Protein AF-A0A069CXB3-F1 (afdb_monomer)

Structure (mmCIF, N/CA/C/O backbone):
data_AF-A0A069CXB3-F1
#
_entry.id   AF-A0A069CXB3-F1
#
loop_
_atom_site.group_PDB
_atom_site.id
_atom_site.type_symbol
_atom_site.label_atom_id
_atom_site.label_alt_id
_atom_site.label_comp_id
_atom_site.label_asym_id
_atom_site.label_entity_id
_atom_site.label_seq_id
_atom_site.pdbx_PDB_ins_code
_atom_site.Cartn_x
_atom_site.Cartn_y
_atom_site.Cartn_z
_atom_site.occupancy
_atom_site.B_iso_or_equiv
_atom_site.auth_seq_id
_atom_site.auth_comp_id
_atom_site.auth_asym_id
_atom_site.auth_atom_id
_atom_site.pdbx_PDB_model_num
ATOM 1 N N . MET A 1 1 ? 9.633 10.303 -31.889 1.00 72.12 1 MET A N 1
ATOM 2 C CA . MET A 1 1 ? 10.222 10.228 -30.536 1.00 72.12 1 MET A CA 1
ATOM 3 C C . MET A 1 1 ? 10.821 8.857 -30.356 1.00 72.12 1 MET A C 1
ATOM 5 O O . MET A 1 1 ? 10.253 7.896 -30.863 1.00 72.12 1 MET A O 1
ATOM 9 N N . THR A 1 2 ? 11.975 8.782 -29.707 1.00 88.75 2 THR A N 1
ATOM 10 C CA . THR A 1 2 ? 12.629 7.510 -29.411 1.00 88.75 2 THR A CA 1
ATOM 11 C C . THR A 1 2 ? 11.822 6.771 -28.350 1.00 88.75 2 THR A C 1
ATOM 13 O O . THR A 1 2 ? 11.508 7.349 -27.311 1.00 88.75 2 THR A O 1
ATOM 16 N N . LYS A 1 3 ? 11.456 5.524 -28.644 1.00 96.38 3 LYS A N 1
ATOM 17 C CA . LYS A 1 3 ? 10.652 4.667 -27.772 1.00 96.38 3 LYS A CA 1
ATOM 18 C C . LYS A 1 3 ? 11.534 3.626 -27.094 1.00 96.38 3 LYS A C 1
ATOM 20 O O . LYS A 1 3 ? 12.513 3.171 -27.691 1.00 96.38 3 LYS A O 1
ATOM 25 N N . PHE A 1 4 ? 11.156 3.222 -25.889 1.00 97.19 4 PHE A N 1
ATOM 26 C CA . PHE A 1 4 ? 11.911 2.276 -25.074 1.00 97.19 4 PHE A CA 1
ATOM 27 C C . PHE A 1 4 ? 11.047 1.096 -24.625 1.00 97.19 4 PHE A C 1
ATOM 29 O O . PHE A 1 4 ? 9.835 1.229 -24.456 1.00 97.19 4 PHE A O 1
ATOM 36 N N . ASP A 1 5 ? 11.686 -0.052 -24.417 1.00 96.75 5 ASP A N 1
ATOM 37 C CA . ASP A 1 5 ? 11.114 -1.203 -23.721 1.00 96.75 5 ASP A CA 1
ATOM 38 C C . ASP A 1 5 ? 11.818 -1.355 -22.360 1.00 96.75 5 ASP A C 1
ATOM 40 O O . ASP A 1 5 ? 13.046 -1.266 -22.275 1.00 96.75 5 ASP A O 1
ATOM 44 N N . LEU A 1 6 ? 11.046 -1.594 -21.296 1.00 97.00 6 LEU A N 1
ATOM 45 C CA . LEU A 1 6 ? 11.552 -1.884 -19.951 1.00 97.00 6 LEU A CA 1
ATOM 46 C C . LEU A 1 6 ? 11.387 -3.374 -19.663 1.00 97.00 6 LEU A C 1
ATOM 48 O O . LEU A 1 6 ? 10.317 -3.945 -19.897 1.00 97.00 6 LEU A O 1
ATOM 52 N N . TYR A 1 7 ? 12.415 -3.986 -19.087 1.00 96.75 7 TYR A N 1
ATOM 53 C CA . TYR A 1 7 ? 12.422 -5.389 -18.692 1.00 96.75 7 TYR A CA 1
ATOM 54 C C . TYR A 1 7 ? 12.725 -5.533 -17.205 1.00 96.75 7 TYR A C 1
ATOM 56 O O . TYR A 1 7 ? 13.497 -4.753 -16.653 1.00 96.75 7 TYR A O 1
ATOM 64 N N . LYS A 1 8 ? 12.151 -6.572 -16.594 1.00 95.62 8 LYS A N 1
ATOM 65 C CA . LYS A 1 8 ? 12.496 -7.079 -15.265 1.00 95.62 8 LYS A CA 1
ATOM 66 C C . LYS A 1 8 ? 12.894 -8.549 -15.405 1.00 95.62 8 LYS A C 1
ATOM 68 O O . LYS A 1 8 ? 12.075 -9.388 -15.788 1.00 95.62 8 LYS A O 1
ATOM 73 N N . GLY A 1 9 ? 14.167 -8.851 -15.181 1.00 93.88 9 GLY A N 1
ATOM 74 C CA . GLY A 1 9 ? 14.788 -10.099 -15.609 1.00 93.88 9 GLY A CA 1
ATOM 75 C C . GLY A 1 9 ? 14.671 -10.270 -17.128 1.00 93.88 9 GLY A C 1
ATOM 76 O O . GLY A 1 9 ? 15.056 -9.400 -17.911 1.00 93.88 9 GLY A O 1
ATOM 77 N N . THR A 1 10 ? 14.106 -11.393 -17.567 1.00 92.50 10 THR A N 1
ATOM 78 C CA . THR A 1 10 ? 13.860 -11.667 -18.992 1.00 92.50 10 THR A CA 1
ATOM 79 C C . THR A 1 10 ? 12.530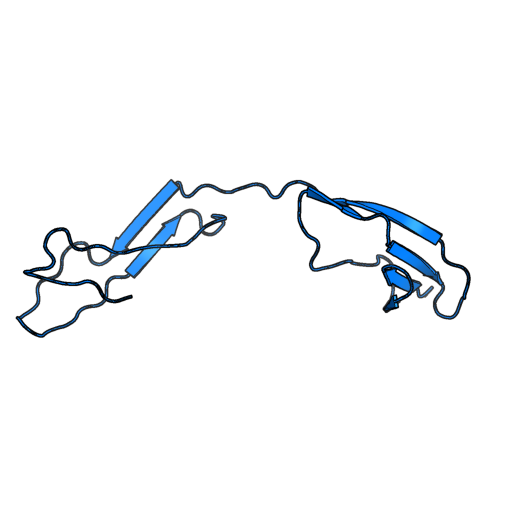 -11.102 -19.496 1.00 92.50 10 THR A C 1
ATOM 81 O O . THR A 1 10 ? 12.370 -10.915 -20.705 1.00 92.50 10 THR A O 1
ATOM 84 N N . SER A 1 11 ? 11.601 -10.781 -18.592 1.00 94.81 11 SER A N 1
ATOM 85 C CA . SER A 1 11 ? 10.240 -10.350 -18.915 1.00 94.81 11 SER A CA 1
ATOM 86 C C . SER A 1 11 ? 10.186 -8.879 -19.301 1.00 94.81 11 SER A C 1
ATOM 88 O O . SER A 1 11 ? 10.691 -8.021 -18.580 1.00 94.81 11 SER A O 1
ATOM 90 N N . LYS A 1 12 ? 9.519 -8.570 -20.416 1.00 95.69 12 LYS A N 1
ATOM 91 C CA . LYS A 1 12 ? 9.188 -7.191 -20.793 1.00 95.69 12 LYS A CA 1
ATOM 92 C C . LYS A 1 12 ? 8.009 -6.713 -19.944 1.00 95.69 12 LYS A C 1
ATOM 94 O O . LYS A 1 12 ? 6.947 -7.324 -19.992 1.00 95.69 12 LYS A O 1
ATOM 99 N N . VAL A 1 13 ? 8.201 -5.646 -19.175 1.00 96.31 13 VAL A N 1
ATOM 100 C CA . VAL A 1 13 ? 7.182 -5.076 -18.274 1.00 96.31 13 VAL A CA 1
ATOM 101 C C . VAL A 1 13 ? 6.550 -3.800 -18.827 1.00 96.31 13 VAL A C 1
ATOM 103 O O . VAL A 1 13 ? 5.423 -3.478 -18.469 1.00 96.31 13 VAL A O 1
ATOM 106 N N . GLN A 1 14 ? 7.234 -3.091 -19.730 1.00 96.50 14 GLN A N 1
ATOM 107 C CA . GLN A 1 14 ? 6.668 -1.974 -20.492 1.00 96.50 14 GLN A CA 1
ATOM 108 C C . GLN A 1 14 ? 7.204 -2.010 -21.918 1.00 96.50 14 GLN A C 1
ATOM 110 O O . GLN A 1 14 ? 8.351 -2.408 -22.132 1.00 96.50 14 GLN A O 1
ATOM 115 N N . SER A 1 15 ? 6.391 -1.592 -22.889 1.00 95.88 15 SER A N 1
ATOM 116 C CA . SER A 1 15 ? 6.803 -1.571 -24.289 1.00 95.88 15 SER A CA 1
ATOM 117 C C . SER A 1 15 ? 6.444 -0.272 -24.990 1.00 95.88 15 SER A C 1
ATOM 119 O O . SER A 1 15 ? 5.366 0.277 -24.775 1.00 95.88 15 SER A O 1
ATOM 121 N N . SER A 1 16 ? 7.346 0.182 -25.859 1.00 95.56 16 SER A N 1
ATOM 122 C CA . SER A 1 16 ? 7.186 1.379 -26.686 1.00 95.56 16 SER A CA 1
ATOM 123 C C . SER A 1 16 ? 6.779 2.635 -25.891 1.00 95.56 16 SER A C 1
ATOM 125 O O . SER A 1 16 ? 5.926 3.424 -26.311 1.00 95.56 16 SER A O 1
ATOM 127 N N . VAL A 1 17 ? 7.395 2.828 -24.720 1.00 96.19 17 VAL A N 1
ATOM 128 C CA . VAL A 1 17 ? 7.156 3.984 -23.841 1.00 96.19 17 VAL A CA 1
ATOM 129 C C . VAL A 1 17 ? 8.078 5.154 -24.188 1.00 96.19 17 VAL A C 1
ATOM 131 O O . VAL A 1 17 ? 9.186 4.958 -24.693 1.00 96.19 17 VAL A O 1
ATOM 134 N N . ASP A 1 18 ? 7.609 6.382 -23.956 1.00 95.94 18 ASP A N 1
ATOM 135 C CA . ASP A 1 18 ? 8.436 7.588 -24.085 1.00 95.94 18 ASP A CA 1
ATOM 136 C C . ASP A 1 18 ? 9.345 7.766 -22.861 1.00 95.94 18 ASP A C 1
ATOM 138 O O . ASP A 1 18 ? 9.062 7.259 -21.778 1.00 95.94 18 ASP A O 1
ATOM 142 N N . SER A 1 19 ? 10.442 8.507 -23.032 1.00 91.56 19 SER A N 1
ATOM 143 C CA . SER A 1 19 ? 11.270 8.952 -21.908 1.00 91.56 19 SER A CA 1
ATOM 144 C C . SER A 1 19 ? 10.630 10.174 -21.229 1.00 91.56 19 SER A C 1
ATOM 146 O O . SER A 1 19 ? 10.185 11.079 -21.943 1.00 91.56 19 SER A O 1
ATOM 148 N N . PRO A 1 20 ? 10.611 10.256 -19.885 1.00 94.00 20 PRO A N 1
ATOM 149 C CA . PRO A 1 20 ? 11.199 9.311 -18.930 1.00 94.00 20 PRO A CA 1
ATOM 150 C C . PRO A 1 20 ? 10.372 8.028 -18.746 1.00 94.00 20 PRO A C 1
ATOM 152 O O . PRO A 1 20 ? 9.146 8.065 -18.705 1.00 94.00 20 PRO A O 1
ATOM 155 N N . ILE A 1 21 ? 11.062 6.898 -18.558 1.00 94.00 21 ILE A N 1
ATOM 156 C CA . ILE A 1 21 ? 10.437 5.620 -18.188 1.00 94.00 21 ILE A CA 1
ATOM 157 C C . ILE A 1 21 ? 10.079 5.666 -16.698 1.00 94.00 21 ILE A C 1
ATOM 159 O O . ILE A 1 21 ? 10.942 5.937 -15.863 1.00 94.00 21 ILE A O 1
ATOM 163 N N . VAL A 1 22 ? 8.822 5.380 -16.358 1.00 94.38 22 VAL A N 1
ATOM 164 C CA . VAL A 1 22 ? 8.322 5.390 -14.973 1.00 94.38 22 VAL A CA 1
ATOM 165 C C . VAL A 1 22 ? 8.116 3.959 -14.493 1.00 94.38 22 VAL A C 1
ATOM 167 O O . VAL A 1 22 ? 7.364 3.212 -15.109 1.00 94.38 22 VAL A O 1
ATOM 170 N N . ILE A 1 23 ? 8.743 3.581 -13.379 1.00 93.94 23 ILE A N 1
ATOM 171 C CA . ILE A 1 23 ? 8.561 2.271 -12.738 1.00 93.94 23 ILE A CA 1
ATOM 172 C C . ILE A 1 23 ? 7.688 2.459 -11.494 1.00 93.94 23 ILE A C 1
ATOM 174 O O . ILE A 1 23 ? 8.057 3.200 -10.584 1.00 93.94 23 ILE A O 1
ATOM 178 N N . SER A 1 24 ? 6.523 1.814 -11.470 1.00 90.75 24 SER A N 1
ATOM 179 C CA . SER A 1 24 ? 5.542 1.895 -10.378 1.00 90.75 24 SER A CA 1
ATOM 180 C C . SER A 1 24 ? 5.614 0.673 -9.455 1.00 90.75 24 SER A C 1
ATOM 182 O O . SER A 1 24 ? 6.325 -0.288 -9.747 1.00 90.75 24 SER A O 1
ATOM 184 N N . ASP A 1 25 ? 4.886 0.728 -8.335 1.00 89.56 25 ASP A N 1
ATOM 185 C CA . ASP A 1 25 ? 4.696 -0.388 -7.392 1.00 89.56 25 ASP A CA 1
ATOM 186 C C . ASP A 1 25 ? 5.999 -0.991 -6.836 1.00 89.56 25 ASP A C 1
ATOM 188 O O . ASP A 1 25 ? 6.112 -2.192 -6.583 1.00 89.56 25 ASP A O 1
ATOM 192 N N . LEU A 1 26 ? 7.006 -0.138 -6.638 1.00 93.00 26 LEU A N 1
ATOM 193 C CA . LEU A 1 26 ? 8.269 -0.518 -6.021 1.00 93.00 26 LEU A CA 1
ATOM 194 C C . LEU A 1 26 ? 8.142 -0.583 -4.496 1.00 93.00 26 LEU A C 1
ATOM 196 O O . LEU A 1 26 ? 7.513 0.263 -3.858 1.00 93.00 26 LEU A O 1
ATOM 200 N N . THR A 1 27 ? 8.820 -1.557 -3.904 1.00 91.44 27 THR A N 1
ATOM 201 C CA . THR A 1 27 ? 8.948 -1.689 -2.457 1.00 91.44 27 THR A CA 1
ATOM 202 C C . THR A 1 27 ? 9.972 -0.668 -1.950 1.00 91.44 27 THR A C 1
ATOM 204 O O . THR A 1 27 ? 11.053 -0.565 -2.536 1.00 91.44 27 THR A O 1
ATOM 207 N N . PRO A 1 28 ? 9.683 0.093 -0.878 1.00 91.38 28 PRO A N 1
ATOM 208 C CA . PRO A 1 28 ? 10.655 0.984 -0.243 1.00 91.38 28 PRO A CA 1
ATOM 209 C C . PRO A 1 28 ? 11.892 0.244 0.278 1.00 91.38 28 PRO A C 1
ATOM 211 O O . PRO A 1 28 ? 11.833 -0.951 0.567 1.00 91.38 28 PRO A O 1
ATOM 214 N N . GLU A 1 29 ? 13.005 0.964 0.42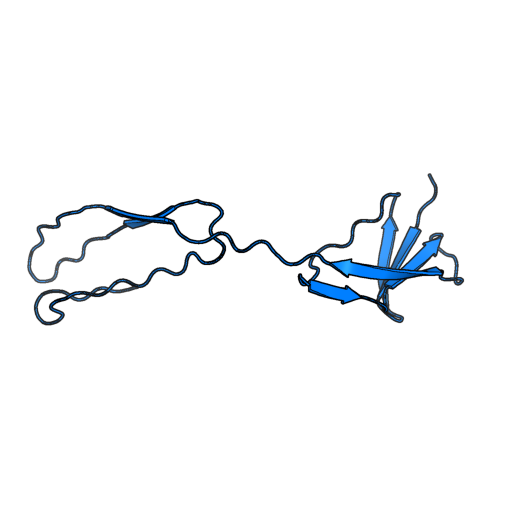0 1.00 93.31 29 GLU A N 1
ATOM 215 C CA . GLU A 1 29 ? 14.281 0.443 0.942 1.00 93.31 29 GLU A CA 1
ATOM 216 C C . GLU A 1 29 ? 14.810 -0.828 0.237 1.00 93.31 29 GLU A C 1
ATOM 218 O O . GLU A 1 29 ? 15.610 -1.585 0.785 1.00 93.31 29 GLU A O 1
ATOM 223 N N . THR A 1 30 ? 14.387 -1.071 -1.002 1.00 95.12 30 THR A N 1
ATOM 224 C CA . THR A 1 30 ? 14.671 -2.301 -1.748 1.00 95.12 30 THR A CA 1
ATOM 225 C C . THR A 1 30 ? 15.651 -2.017 -2.882 1.00 95.12 30 THR A C 1
ATOM 227 O O . THR A 1 30 ? 15.496 -1.052 -3.633 1.00 95.12 30 THR A O 1
ATOM 230 N N . GLN A 1 31 ? 16.682 -2.859 -2.989 1.00 96.94 31 GLN A N 1
ATOM 231 C CA . GLN A 1 31 ? 17.620 -2.860 -4.111 1.00 96.94 31 GLN A CA 1
ATOM 232 C C . GLN A 1 31 ? 16.999 -3.614 -5.289 1.00 96.94 31 GLN A C 1
ATOM 234 O O . GLN A 1 31 ? 16.525 -4.739 -5.124 1.00 96.94 31 GLN A O 1
ATOM 239 N N . TYR A 1 32 ? 17.044 -3.006 -6.469 1.00 97.25 32 TYR A N 1
ATOM 240 C CA . TYR A 1 32 ? 16.633 -3.624 -7.719 1.00 97.25 32 TYR A CA 1
ATOM 241 C C . TYR A 1 32 ? 17.815 -3.657 -8.685 1.00 97.25 32 TYR A C 1
ATOM 243 O O . TYR A 1 32 ? 18.306 -2.609 -9.100 1.00 97.25 32 TYR A O 1
ATOM 251 N N . ASP A 1 33 ? 18.246 -4.867 -9.040 1.00 97.44 33 ASP A N 1
ATOM 252 C CA . ASP A 1 33 ? 19.360 -5.134 -9.965 1.00 97.44 33 ASP A CA 1
ATOM 253 C C . ASP A 1 33 ? 18.922 -5.914 -11.213 1.00 97.44 33 ASP A C 1
ATOM 255 O O . ASP A 1 33 ? 19.731 -6.246 -12.075 1.00 97.44 33 ASP A O 1
ATOM 259 N N . ASP A 1 34 ? 17.632 -6.239 -11.306 1.00 97.00 34 ASP A N 1
ATOM 260 C CA . ASP A 1 34 ? 17.054 -7.058 -12.366 1.00 97.00 34 ASP A CA 1
ATOM 261 C C . ASP A 1 34 ? 16.388 -6.232 -13.475 1.00 97.00 34 ASP A C 1
ATOM 263 O O . ASP A 1 34 ? 15.868 -6.809 -14.430 1.00 97.00 34 ASP A O 1
ATOM 2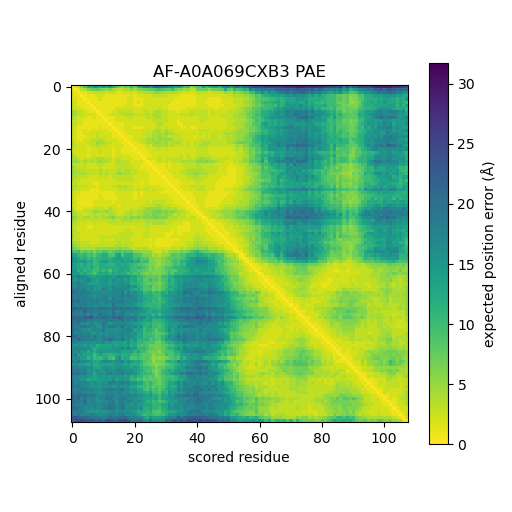67 N N . TYR A 1 35 ? 16.408 -4.899 -13.396 1.00 97.44 35 TYR A N 1
ATOM 268 C CA . TYR A 1 35 ? 15.868 -4.057 -14.459 1.00 97.44 35 TYR A CA 1
ATOM 269 C C . TYR A 1 35 ? 16.864 -3.853 -15.598 1.00 97.44 35 TYR A C 1
ATOM 271 O O . TYR A 1 35 ? 18.075 -3.745 -15.416 1.00 97.44 35 TYR A O 1
ATOM 279 N N . SER A 1 36 ? 16.331 -3.760 -16.812 1.00 97.25 36 SER A N 1
ATOM 280 C CA . SER A 1 36 ? 17.090 -3.335 -17.986 1.00 97.25 36 SER A CA 1
ATOM 281 C C . SER A 1 36 ? 16.199 -2.592 -18.976 1.00 97.25 36 SER A C 1
ATOM 283 O O . SER A 1 36 ? 14.980 -2.772 -18.992 1.00 97.25 36 SER A O 1
ATOM 285 N N . VAL A 1 37 ? 16.806 -1.742 -19.799 1.00 97.19 37 VAL A N 1
ATOM 286 C CA . VAL A 1 37 ? 16.126 -0.934 -20.818 1.00 97.19 37 VAL A CA 1
ATOM 287 C C . VAL A 1 37 ? 16.705 -1.226 -22.197 1.00 97.19 37 VAL A C 1
ATOM 289 O O . VAL A 1 37 ? 17.908 -1.434 -22.337 1.00 97.19 37 VAL A O 1
ATOM 292 N N . SER A 1 38 ? 15.867 -1.216 -23.227 1.00 96.50 38 SER A N 1
ATOM 293 C CA . SER A 1 38 ? 16.308 -1.240 -24.626 1.00 96.50 38 SER A CA 1
ATOM 294 C C . SER A 1 38 ? 15.558 -0.190 -25.436 1.00 96.50 38 SER A C 1
ATOM 296 O O . SER A 1 38 ? 14.499 0.295 -25.027 1.00 96.50 38 SER A O 1
ATOM 298 N N . TYR A 1 39 ? 16.069 0.141 -26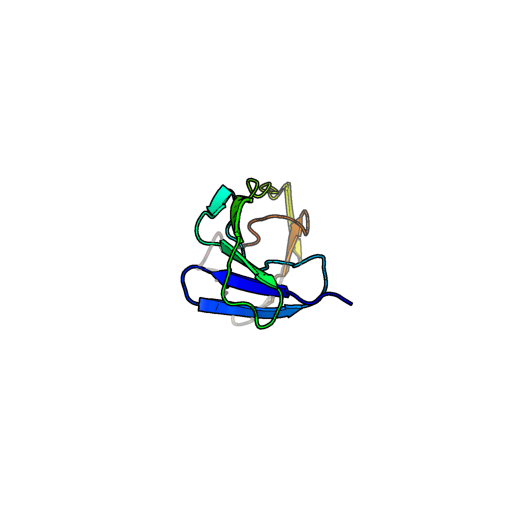.621 1.00 96.00 39 TYR A N 1
ATOM 299 C CA . TYR A 1 39 ? 15.221 0.766 -27.634 1.00 96.00 39 TY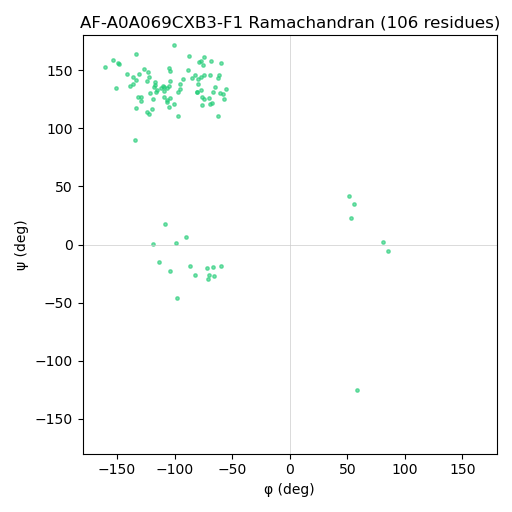R A CA 1
ATOM 300 C C . TYR A 1 39 ? 14.100 -0.201 -28.023 1.00 96.00 39 TYR A C 1
ATOM 302 O O . TYR A 1 39 ? 14.317 -1.415 -28.086 1.00 96.00 39 TYR A O 1
ATOM 310 N N . ALA A 1 40 ? 12.904 0.331 -28.272 1.00 94.50 40 ALA A N 1
ATOM 311 C CA . ALA A 1 40 ? 11.763 -0.491 -28.654 1.00 94.50 40 ALA A CA 1
ATOM 312 C C . ALA A 1 40 ? 12.087 -1.306 -29.918 1.00 94.50 40 ALA A C 1
ATOM 314 O O . ALA A 1 40 ? 12.494 -0.747 -30.937 1.00 94.50 40 ALA A O 1
ATOM 315 N N . GLY A 1 41 ? 11.929 -2.630 -29.834 1.00 89.00 41 GLY A N 1
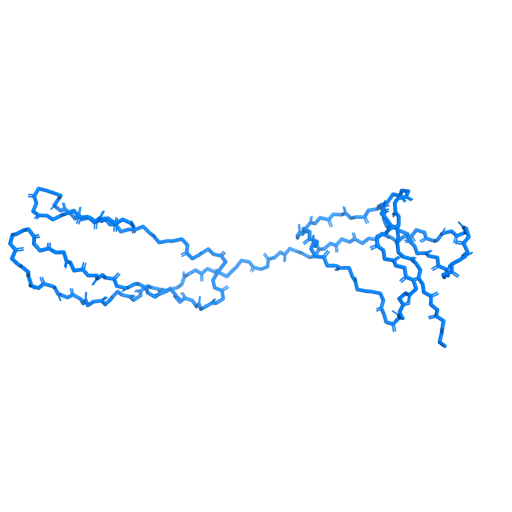ATOM 316 C CA . GLY A 1 41 ? 12.247 -3.559 -30.927 1.00 89.00 41 GLY A CA 1
ATOM 317 C C . GLY A 1 41 ? 13.728 -3.938 -31.077 1.00 89.00 41 GLY A C 1
ATOM 318 O O . GLY A 1 41 ? 14.049 -4.696 -31.987 1.00 89.00 41 GLY A O 1
ATOM 319 N N . ASN A 1 42 ? 14.618 -3.456 -30.204 1.00 92.62 42 ASN A N 1
ATOM 320 C CA . ASN A 1 42 ? 16.011 -3.909 -30.136 1.00 92.62 42 ASN A CA 1
ATOM 321 C C . ASN A 1 42 ? 16.162 -5.056 -29.116 1.00 92.62 42 ASN A C 1
ATOM 323 O O . ASN A 1 42 ? 15.508 -5.052 -28.070 1.00 92.62 42 ASN A O 1
ATOM 327 N N . GLU A 1 43 ? 17.019 -6.030 -29.428 1.00 89.19 43 GLU A N 1
ATOM 328 C CA . GLU A 1 43 ? 17.354 -7.163 -28.558 1.00 89.19 43 GLU A CA 1
ATOM 329 C C . GLU A 1 43 ? 18.426 -6.819 -27.515 1.00 89.19 43 GLU A C 1
ATOM 331 O O . GLU A 1 43 ? 18.454 -7.425 -26.442 1.00 89.19 43 GLU A O 1
ATOM 336 N N . GLU A 1 44 ? 19.289 -5.840 -27.800 1.00 95.31 44 GLU A N 1
ATOM 337 C CA . GLU A 1 44 ? 20.341 -5.406 -26.885 1.00 95.31 44 GLU A CA 1
ATOM 338 C C . GLU A 1 44 ? 19.751 -4.585 -25.731 1.00 95.31 44 GLU A C 1
ATOM 340 O O . GLU A 1 44 ? 19.031 -3.602 -25.936 1.00 95.31 44 GLU A O 1
ATOM 345 N N . LYS A 1 45 ? 20.050 -5.011 -24.499 1.00 95.44 45 LYS A N 1
ATOM 346 C CA . LYS A 1 45 ? 19.516 -4.432 -23.263 1.00 95.44 45 LYS A CA 1
ATOM 347 C C . LYS A 1 45 ? 20.638 -3.835 -22.429 1.00 95.44 45 LYS A C 1
ATOM 349 O O . LYS A 1 45 ? 21.661 -4.479 -22.206 1.00 95.44 45 LYS A O 1
ATOM 354 N N . THR A 1 46 ? 20.390 -2.657 -21.876 1.00 96.81 46 THR A N 1
ATOM 355 C CA . THR A 1 46 ? 21.274 -1.997 -20.917 1.00 96.81 46 THR A CA 1
ATOM 356 C C . THR A 1 46 ? 20.739 -2.217 -19.500 1.00 96.81 46 THR A C 1
ATOM 358 O O . THR A 1 46 ? 19.603 -1.818 -19.228 1.00 96.81 46 THR A O 1
ATOM 361 N N . PRO A 1 47 ? 21.507 -2.837 -18.587 1.00 97.62 47 PRO A N 1
ATOM 362 C CA . PRO A 1 47 ? 21.109 -2.996 -17.189 1.00 97.62 47 PRO A CA 1
ATOM 363 C C . PRO A 1 47 ? 20.913 -1.653 -16.480 1.00 97.62 47 PRO A C 1
ATOM 365 O O . PRO A 1 47 ? 21.641 -0.692 -16.736 1.00 97.62 47 PRO A O 1
ATOM 368 N N . VAL A 1 48 ? 19.950 -1.601 -15.562 1.00 96.56 48 VAL A N 1
ATOM 369 C CA . VAL A 1 48 ? 19.684 -0.445 -14.703 1.00 96.56 48 VAL A CA 1
ATOM 370 C C . VAL A 1 48 ? 19.519 -0.938 -13.270 1.00 96.56 48 VAL A C 1
ATOM 372 O O . VAL A 1 48 ? 18.576 -1.665 -12.970 1.00 96.56 48 VAL A O 1
ATOM 375 N N . SER A 1 49 ? 20.413 -0.496 -12.388 1.00 96.12 49 SER A N 1
ATOM 376 C CA . SER A 1 49 ? 20.354 -0.784 -10.954 1.00 96.12 49 SER A CA 1
ATOM 377 C C . SER A 1 49 ? 20.012 0.472 -10.168 1.00 96.12 49 SER A C 1
ATOM 379 O O . SER A 1 49 ? 20.575 1.542 -10.412 1.00 96.12 49 SER A O 1
ATOM 381 N N . PHE A 1 50 ? 19.114 0.347 -9.196 1.00 95.81 50 PHE A N 1
ATOM 382 C CA . PHE A 1 50 ? 18.749 1.437 -8.296 1.00 95.81 50 PHE A CA 1
ATOM 383 C C . PHE A 1 50 ? 18.254 0.898 -6.953 1.00 95.81 50 PHE A C 1
ATOM 385 O O . PHE A 1 50 ? 17.795 -0.239 -6.840 1.00 95.81 50 PHE A O 1
ATOM 392 N N . LYS A 1 51 ? 18.313 1.748 -5.928 1.00 95.38 51 LYS A N 1
ATOM 393 C CA . LYS A 1 51 ? 17.741 1.476 -4.611 1.00 95.38 51 LYS A CA 1
ATOM 394 C C . LYS A 1 51 ? 16.629 2.473 -4.335 1.00 95.38 51 LYS A C 1
ATOM 396 O O . LYS A 1 51 ? 16.828 3.673 -4.513 1.00 95.38 51 LYS A O 1
ATOM 401 N N . THR A 1 52 ? 15.475 1.990 -3.894 1.00 93.94 52 THR A N 1
ATOM 402 C CA . THR A 1 52 ? 14.410 2.879 -3.425 1.00 93.94 52 THR A CA 1
ATOM 403 C C . THR A 1 52 ? 14.755 3.454 -2.057 1.00 93.94 52 THR A C 1
ATOM 405 O O . THR A 1 52 ? 15.380 2.803 -1.216 1.00 93.94 52 THR A O 1
ATOM 408 N N . GLU A 1 53 ? 14.343 4.695 -1.817 1.00 90.19 53 GLU A N 1
ATOM 409 C CA . GLU A 1 53 ? 14.495 5.306 -0.500 1.00 90.19 53 GLU A CA 1
ATOM 410 C C . GLU A 1 53 ? 13.582 4.632 0.531 1.00 90.19 53 GLU A C 1
ATOM 412 O O . GLU A 1 53 ? 12.575 3.993 0.201 1.00 90.19 53 GLU A O 1
ATOM 417 N N . ALA A 1 54 ? 13.938 4.772 1.808 1.00 87.00 54 ALA A N 1
ATOM 418 C CA . ALA A 1 54 ? 13.072 4.339 2.891 1.00 87.00 54 ALA A CA 1
ATOM 419 C C . ALA A 1 54 ? 11.784 5.173 2.889 1.00 87.00 54 ALA A C 1
ATOM 421 O O . ALA A 1 54 ? 11.812 6.402 2.787 1.00 87.00 54 ALA A O 1
ATOM 422 N N . GLN A 1 55 ? 10.637 4.516 3.054 1.00 82.88 55 GLN A N 1
ATOM 423 C CA . GLN A 1 55 ? 9.379 5.235 3.193 1.00 82.88 55 GLN A CA 1
ATOM 424 C C . GLN A 1 55 ? 9.372 5.970 4.533 1.00 82.88 55 GLN A C 1
ATOM 426 O O . GLN A 1 55 ? 9.459 5.355 5.601 1.00 82.88 55 GLN A O 1
ATOM 431 N N . LYS A 1 56 ? 9.237 7.299 4.489 1.00 82.19 56 LYS A N 1
ATOM 432 C CA . LYS A 1 56 ? 9.099 8.103 5.702 1.00 82.19 56 LYS A CA 1
ATOM 433 C C . LYS A 1 56 ? 7.817 7.698 6.427 1.00 82.19 56 LYS A C 1
ATOM 435 O O . LYS A 1 56 ? 6.716 7.981 5.959 1.00 82.19 56 LYS A O 1
ATOM 440 N N . LYS A 1 57 ? 7.965 7.053 7.584 1.00 85.88 57 LYS A N 1
ATOM 441 C CA . LYS A 1 57 ? 6.836 6.748 8.464 1.00 85.88 57 LYS A CA 1
ATOM 442 C C . LYS A 1 57 ? 6.291 8.054 9.037 1.00 85.88 57 LYS A C 1
ATOM 444 O O . LYS A 1 57 ? 7.016 8.810 9.683 1.00 85.88 57 LYS A O 1
ATOM 449 N N . VAL A 1 58 ? 5.017 8.315 8.787 1.00 87.81 58 VAL A N 1
ATOM 450 C CA . VAL A 1 58 ? 4.267 9.414 9.387 1.00 87.81 58 VAL A CA 1
ATOM 451 C C . VAL A 1 58 ? 3.499 8.838 10.566 1.00 87.81 58 VAL A C 1
ATOM 453 O O . VAL A 1 58 ? 2.582 8.032 10.393 1.00 87.81 58 VAL A O 1
ATOM 456 N N . SER A 1 59 ? 3.913 9.224 11.769 1.00 88.50 59 SER A N 1
ATOM 457 C CA . SER A 1 59 ? 3.252 8.819 13.007 1.00 88.50 59 SER A CA 1
ATOM 458 C C . SER A 1 59 ? 1.882 9.477 13.140 1.00 88.50 59 SER A C 1
ATOM 460 O O . SER A 1 59 ? 1.700 10.634 12.760 1.00 88.50 59 SER A O 1
ATOM 462 N N . VAL A 1 60 ? 0.939 8.752 13.741 1.00 90.19 60 VAL A N 1
ATOM 463 C CA . VAL A 1 60 ? -0.313 9.336 14.231 1.00 90.19 60 VAL A CA 1
ATOM 464 C C . VAL A 1 60 ? 0.013 10.275 15.389 1.00 90.19 60 VAL A C 1
ATOM 466 O O . VAL A 1 60 ? 0.749 9.903 16.302 1.00 90.19 60 VAL A O 1
ATOM 469 N N . THR A 1 61 ? -0.530 11.487 15.355 1.00 92.69 61 THR A N 1
ATOM 470 C CA . THR A 1 61 ? -0.364 12.493 16.415 1.00 92.69 61 THR A CA 1
ATOM 471 C C . THR A 1 61 ? -1.667 12.807 17.136 1.00 92.69 61 THR A C 1
ATOM 473 O O . THR A 1 61 ? -1.638 13.389 18.218 1.00 92.69 61 THR A O 1
ATOM 476 N N . GLY A 1 62 ? -2.811 12.409 16.577 1.00 91.62 62 GLY A N 1
ATOM 477 C CA . GLY A 1 62 ? -4.103 12.605 17.217 1.00 91.62 62 GLY A CA 1
ATOM 478 C C . GLY A 1 62 ? -5.180 11.686 16.667 1.00 91.62 62 GLY A C 1
ATOM 479 O O . GLY A 1 62 ? -5.147 11.279 15.507 1.00 91.62 62 GLY A O 1
ATOM 480 N N . VAL A 1 63 ? -6.159 11.398 17.519 1.00 92.25 63 VAL A N 1
ATOM 481 C CA . VAL A 1 63 ? -7.389 10.693 17.162 1.00 92.25 63 VAL A CA 1
ATOM 482 C C . VAL A 1 63 ? -8.553 11.518 17.694 1.00 92.25 63 VAL A C 1
ATOM 484 O O . VAL A 1 63 ? -8.579 11.873 18.872 1.00 92.25 63 VAL A O 1
ATOM 487 N N . THR A 1 64 ? -9.508 11.848 16.828 1.00 92.06 64 THR A N 1
ATOM 488 C CA . THR A 1 64 ? -10.756 12.516 17.218 1.00 92.06 64 THR A CA 1
ATOM 489 C C . THR A 1 64 ? -11.901 11.535 17.079 1.00 92.06 64 THR A C 1
ATOM 491 O O . THR A 1 64 ? -12.087 10.971 16.008 1.00 92.06 64 THR A O 1
ATOM 494 N N . VAL A 1 65 ? -12.688 11.360 18.137 1.00 91.88 65 VAL A N 1
ATOM 495 C CA . VAL A 1 65 ? -13.863 10.483 18.134 1.00 91.88 65 VAL A CA 1
ATOM 496 C C . VAL A 1 65 ? -15.132 11.324 18.254 1.00 91.88 65 VAL A C 1
ATOM 498 O O . VAL A 1 65 ? -15.194 12.251 19.068 1.00 91.88 65 VAL A O 1
ATOM 501 N N . SER A 1 66 ? -16.138 11.014 17.436 1.00 91.44 66 SER A N 1
ATOM 502 C CA . SER A 1 66 ? -17.440 11.676 17.437 1.00 91.44 66 SER A CA 1
ATOM 503 C C . SER A 1 66 ? -18.582 10.666 17.262 1.00 91.44 66 SER A C 1
ATOM 505 O O . SER A 1 66 ? -18.494 9.804 16.386 1.00 91.44 66 SER A O 1
ATOM 507 N N . PRO A 1 67 ? -19.675 10.784 18.034 1.00 90.31 67 PRO A N 1
ATOM 508 C CA . PRO A 1 67 ? -19.880 11.744 19.124 1.00 90.31 67 PRO A CA 1
ATOM 509 C C . PRO A 1 67 ? -19.104 11.360 20.400 1.00 90.31 67 PRO A C 1
ATOM 511 O O . PRO A 1 67 ? -18.826 10.191 20.643 1.00 90.31 67 PRO A O 1
ATOM 514 N N . LYS A 1 68 ? -18.768 12.352 21.242 1.00 88.25 68 LYS A N 1
ATOM 515 C CA . LYS A 1 68 ? -18.074 12.123 22.532 1.00 88.25 68 LYS A CA 1
ATOM 516 C C . LYS A 1 68 ? -18.952 11.434 23.575 1.00 88.25 68 LYS A C 1
ATOM 518 O O . LYS A 1 68 ? -18.443 10.802 24.493 1.00 88.25 68 LYS A O 1
ATOM 523 N N . THR A 1 69 ? -20.263 11.610 23.461 1.00 89.19 69 THR A N 1
ATOM 524 C CA . THR A 1 69 ? -21.259 11.039 24.360 1.00 89.19 69 THR A CA 1
ATOM 525 C C . THR A 1 69 ? -22.413 10.488 23.544 1.00 89.19 69 THR A C 1
ATOM 527 O O . THR A 1 69 ? -22.867 11.095 22.572 1.00 89.19 69 THR A O 1
ATOM 530 N N . ILE A 1 70 ? -22.889 9.317 23.951 1.00 88.94 70 ILE A N 1
ATOM 531 C CA . ILE A 1 70 ? -24.008 8.628 23.327 1.00 88.94 70 ILE A CA 1
ATOM 532 C C . ILE A 1 70 ? -25.000 8.257 24.422 1.00 88.94 70 ILE A C 1
ATOM 534 O O . ILE A 1 70 ? -24.658 7.555 25.365 1.00 88.94 70 ILE A O 1
ATOM 538 N N . ALA A 1 71 ? -26.243 8.708 24.270 1.00 91.00 71 ALA A N 1
ATOM 539 C CA . ALA A 1 71 ? -27.379 8.192 25.024 1.00 91.00 71 ALA A CA 1
ATOM 540 C C . ALA A 1 71 ? -28.201 7.290 24.102 1.00 91.00 71 ALA A C 1
ATOM 542 O O . ALA A 1 71 ? -28.581 7.729 23.017 1.00 91.00 71 ALA A O 1
ATOM 543 N N . MET A 1 72 ? -28.462 6.050 24.500 1.00 89.06 72 MET A N 1
ATOM 544 C CA . MET A 1 72 ? -29.190 5.055 23.706 1.00 89.06 72 MET A CA 1
ATOM 545 C C . MET A 1 72 ? -29.964 4.109 24.622 1.00 89.06 72 MET A C 1
ATOM 547 O O . MET A 1 72 ? -29.628 3.979 25.801 1.00 89.06 72 MET A O 1
ATOM 551 N N . LYS A 1 73 ? -31.019 3.482 24.103 1.00 92.69 73 LYS A N 1
ATOM 552 C CA . LYS A 1 73 ? -31.806 2.489 24.850 1.00 92.69 73 LYS A CA 1
ATOM 553 C C . LYS A 1 73 ? -31.207 1.091 24.703 1.00 92.69 73 LYS A C 1
ATOM 555 O O . LYS A 1 73 ? -30.440 0.821 23.783 1.00 92.69 73 LYS A O 1
ATOM 560 N N . VAL A 1 74 ? -31.592 0.186 25.602 1.00 90.31 74 VAL A N 1
ATOM 561 C CA . VAL A 1 74 ? -31.206 -1.230 25.524 1.00 90.31 74 VAL A CA 1
ATOM 562 C C . VAL A 1 74 ? -31.675 -1.821 24.191 1.00 90.31 74 VAL A C 1
ATOM 564 O O . VAL A 1 74 ? -32.840 -1.672 23.824 1.00 90.31 74 VAL A O 1
ATOM 567 N N . GLY A 1 75 ? -30.759 -2.479 23.478 1.00 90.19 75 GLY A N 1
ATOM 568 C CA . GLY A 1 75 ? -31.008 -3.071 22.161 1.00 90.19 75 GLY A CA 1
ATOM 569 C C . GLY A 1 75 ? -30.850 -2.110 20.978 1.00 90.19 75 GLY A C 1
ATOM 570 O O . GLY A 1 75 ? -30.916 -2.558 19.836 1.00 90.19 75 GLY A O 1
ATOM 571 N N . GLU A 1 76 ? -30.620 -0.813 21.212 1.00 92.12 76 GLU A N 1
ATOM 572 C CA . GLU A 1 76 ? -30.244 0.112 20.140 1.00 92.12 76 GLU A CA 1
ATOM 573 C C . GLU A 1 76 ? -28.766 -0.057 19.765 1.00 92.12 76 GLU A C 1
ATOM 575 O O . GLU A 1 76 ? -27.946 -0.501 20.565 1.00 92.12 76 GLU A O 1
ATOM 580 N N . ALA A 1 77 ? -28.417 0.358 18.549 1.00 91.50 77 ALA A N 1
ATOM 581 C CA . ALA A 1 77 ? -27.040 0.502 18.095 1.00 91.50 77 ALA A CA 1
ATOM 582 C C . ALA A 1 77 ? -26.826 1.938 17.612 1.00 91.50 77 ALA A C 1
ATOM 584 O O . ALA A 1 77 ? -27.707 2.525 16.978 1.00 91.50 77 ALA A O 1
ATOM 585 N N . LYS A 1 78 ? -25.657 2.511 17.903 1.00 90.81 78 LYS A N 1
ATOM 586 C CA . LYS A 1 78 ? -25.258 3.828 17.396 1.00 90.81 78 LYS A CA 1
ATOM 587 C C . LYS A 1 78 ? -23.859 3.769 16.817 1.00 90.81 78 LYS A C 1
ATOM 589 O O . LYS A 1 78 ? -23.015 3.020 17.294 1.00 90.81 78 LYS A O 1
ATOM 594 N N . GLN A 1 79 ? -23.640 4.573 15.785 1.00 91.06 79 GLN A N 1
ATOM 595 C CA . GLN A 1 79 ? -22.346 4.671 15.131 1.00 91.06 79 GLN A CA 1
ATOM 596 C C . GLN A 1 79 ? -21.443 5.663 15.857 1.00 91.06 79 GLN A C 1
ATOM 598 O O . GLN A 1 79 ? -21.888 6.712 16.329 1.00 91.06 79 GLN A O 1
ATOM 603 N N . VAL A 1 80 ? -20.162 5.320 15.894 1.00 90.56 80 VAL A N 1
ATOM 604 C CA . VAL A 1 80 ? -19.076 6.176 16.353 1.00 90.56 80 VAL A CA 1
ATOM 605 C C . VAL A 1 80 ? -18.099 6.308 15.196 1.00 90.56 80 VAL A C 1
ATOM 607 O O . VAL A 1 80 ? -17.700 5.311 14.602 1.00 90.56 80 VAL A O 1
ATOM 610 N N . ALA A 1 81 ? -17.718 7.538 14.871 1.00 90.00 81 ALA A N 1
ATOM 611 C CA . ALA A 1 81 ? -16.720 7.832 13.856 1.00 90.00 81 ALA A CA 1
ATOM 612 C C . ALA A 1 81 ? -15.424 8.289 14.527 1.00 90.00 81 ALA A C 1
ATOM 614 O O . ALA A 1 81 ? -15.438 9.112 15.445 1.00 90.00 81 ALA A O 1
ATOM 615 N N . GLY A 1 82 ? -14.298 7.759 14.062 1.00 90.69 82 GLY A N 1
ATOM 616 C CA . GLY A 1 82 ? -12.964 8.163 14.481 1.00 90.69 82 GLY A CA 1
ATOM 617 C C . GLY A 1 82 ? -12.186 8.720 13.297 1.00 90.69 82 GLY A C 1
ATOM 618 O O . GLY A 1 82 ? -12.221 8.160 12.205 1.00 90.69 82 GLY A O 1
ATOM 619 N N . VAL A 1 83 ? -11.500 9.837 13.512 1.00 91.50 83 VAL A N 1
ATOM 620 C CA . VAL A 1 83 ? -10.659 10.507 12.517 1.00 91.50 83 VAL A CA 1
ATOM 621 C C . VAL A 1 83 ? -9.226 10.525 13.034 1.00 91.50 83 VAL A C 1
ATOM 623 O O . VAL A 1 83 ? -8.971 11.005 14.142 1.00 91.50 83 VAL A O 1
ATOM 626 N N . ILE A 1 84 ? -8.300 9.998 12.233 1.00 93.00 84 ILE A N 1
ATOM 627 C CA . ILE A 1 84 ? -6.871 9.910 12.550 1.00 93.00 84 ILE A CA 1
ATOM 628 C C . ILE A 1 84 ? -6.136 11.080 11.899 1.00 93.00 84 ILE A C 1
ATOM 630 O O . ILE A 1 84 ? -6.274 11.316 10.702 1.00 93.00 84 ILE A O 1
ATOM 634 N N . SER A 1 85 ? -5.312 11.770 12.685 1.00 90.94 85 SER A N 1
ATOM 635 C CA . SER A 1 85 ? -4.482 12.883 12.231 1.00 90.94 85 SER A CA 1
ATOM 636 C C . SER A 1 85 ? -2.991 12.564 12.398 1.00 90.94 85 SER A C 1
ATOM 638 O O . SER A 1 85 ? -2.600 12.020 13.436 1.00 90.94 85 SER A O 1
ATOM 640 N N . PRO A 1 86 ? -2.133 12.945 11.431 1.00 90.38 86 PRO A N 1
ATOM 641 C CA . PRO A 1 86 ? -2.473 13.573 10.149 1.00 90.38 86 PRO A CA 1
ATOM 642 C 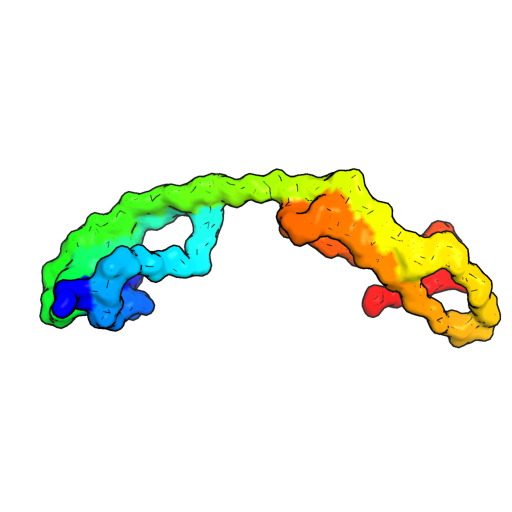C . PRO A 1 86 ? -3.079 12.578 9.141 1.00 90.38 86 PRO A C 1
ATOM 644 O O . PRO A 1 86 ? -2.852 11.375 9.229 1.00 90.38 86 PRO A O 1
ATOM 647 N N . GLU A 1 87 ? -3.764 13.095 8.117 1.00 86.88 87 GLU A N 1
ATOM 648 C CA . GLU A 1 87 ? -4.313 12.288 7.010 1.00 86.88 87 GLU A CA 1
ATOM 649 C C . GLU A 1 87 ? -3.224 11.514 6.241 1.00 86.88 87 GLU A C 1
ATOM 651 O O . GLU A 1 87 ? -3.502 10.542 5.551 1.00 86.88 87 GLU A O 1
ATOM 656 N N . SER A 1 88 ? -1.957 11.901 6.361 1.00 85.25 88 SER A N 1
ATOM 657 C CA . SER A 1 88 ? -0.825 11.190 5.763 1.00 85.25 88 SER A CA 1
ATOM 658 C C . SER A 1 88 ? -0.215 10.110 6.665 1.00 85.25 88 SER A C 1
ATOM 660 O O . SER A 1 88 ? 0.817 9.548 6.299 1.00 85.25 88 SER A O 1
ATOM 662 N N . ALA A 1 89 ? -0.808 9.814 7.832 1.00 86.00 89 ALA A N 1
ATOM 663 C CA . ALA A 1 89 ? -0.308 8.790 8.747 1.00 86.00 89 ALA A CA 1
ATOM 664 C C . ALA A 1 89 ? -0.164 7.429 8.049 1.00 86.00 89 ALA A C 1
ATOM 666 O O . ALA A 1 89 ? -1.062 6.977 7.338 1.00 86.00 89 ALA A O 1
ATOM 667 N N . THR A 1 90 ? 0.972 6.766 8.271 1.00 87.44 90 THR A N 1
ATOM 668 C CA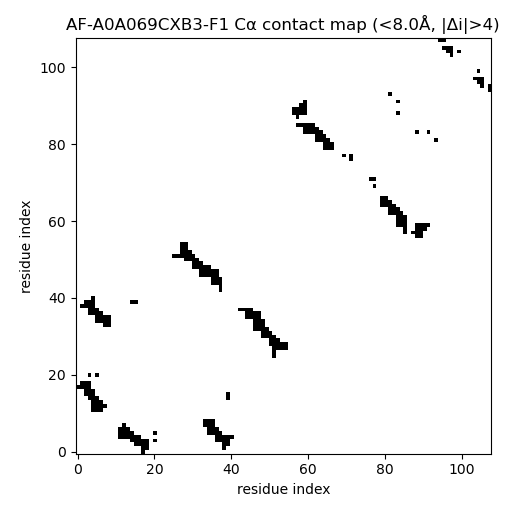 . THR A 1 90 ? 1.326 5.518 7.574 1.00 87.44 90 THR A CA 1
ATOM 669 C C . THR A 1 90 ? 0.471 4.333 8.020 1.00 87.44 90 THR A C 1
ATOM 671 O O . THR A 1 90 ? 0.226 3.428 7.231 1.00 87.44 90 THR A O 1
ATOM 674 N N . ASN A 1 91 ? -0.001 4.332 9.268 1.00 86.06 91 ASN A N 1
ATOM 675 C CA . ASN A 1 91 ? -0.919 3.325 9.790 1.00 86.06 91 ASN A CA 1
ATOM 676 C C . ASN A 1 91 ? -2.171 4.021 10.334 1.00 86.06 91 ASN A C 1
ATOM 678 O O . ASN A 1 91 ? -2.088 4.750 11.320 1.00 86.06 91 ASN A O 1
ATOM 682 N N . LYS A 1 92 ? -3.313 3.779 9.684 1.00 86.62 92 LYS A N 1
ATOM 683 C CA . LYS A 1 92 ? -4.632 4.299 10.075 1.00 86.62 92 LYS A CA 1
ATOM 684 C C . LYS A 1 92 ? -5.553 3.217 10.651 1.00 86.62 92 LYS A C 1
ATOM 686 O O . LYS A 1 92 ? -6.768 3.392 10.676 1.00 86.62 92 LYS A O 1
ATOM 691 N N . GLY A 1 93 ? -4.995 2.083 11.075 1.00 86.56 93 GLY A N 1
ATOM 692 C CA . GLY A 1 93 ? -5.754 1.058 11.781 1.00 86.56 93 GLY A CA 1
ATOM 693 C C . GLY A 1 93 ? -6.326 1.625 13.079 1.00 86.56 93 GLY A C 1
ATOM 694 O O . GLY A 1 93 ? -5.605 2.243 13.862 1.00 86.56 93 GLY A O 1
ATOM 695 N N . MET A 1 94 ? -7.621 1.418 13.294 1.00 86.62 94 MET A N 1
ATOM 696 C CA . MET A 1 94 ? -8.333 1.881 14.477 1.00 86.62 94 MET A CA 1
ATOM 697 C C . MET A 1 94 ? -9.151 0.733 15.046 1.00 86.62 94 MET A C 1
ATOM 699 O O . MET A 1 94 ? -9.949 0.127 14.336 1.00 86.62 94 MET A O 1
ATOM 703 N N . THR A 1 95 ? -8.956 0.462 16.331 1.00 88.94 95 THR A N 1
ATOM 704 C CA . THR A 1 95 ? -9.725 -0.534 17.073 1.00 88.94 95 THR A CA 1
ATOM 705 C C . THR A 1 95 ? -10.527 0.185 18.140 1.00 88.94 95 THR A C 1
ATOM 707 O O . THR A 1 95 ? -9.987 1.023 18.864 1.00 88.94 95 THR A O 1
ATOM 710 N N . TYR A 1 96 ? -11.808 -0.150 18.239 1.00 88.50 96 TYR A N 1
ATOM 711 C CA . TYR A 1 96 ? -12.689 0.360 19.276 1.00 88.50 96 TYR A CA 1
ATOM 712 C C . TYR A 1 96 ? -12.916 -0.708 20.334 1.00 88.50 96 TYR A C 1
ATOM 714 O O . TYR A 1 96 ? -13.070 -1.884 20.016 1.00 88.50 96 TYR A O 1
ATOM 722 N N . LEU A 1 97 ? -12.942 -0.283 21.591 1.00 89.06 97 LEU A N 1
ATOM 723 C CA . LEU A 1 97 ? -13.164 -1.141 22.746 1.00 89.06 97 LEU A CA 1
ATOM 724 C C . LEU A 1 97 ? -14.145 -0.438 23.682 1.00 89.06 97 LEU A C 1
ATOM 726 O O . LEU A 1 97 ? -14.115 0.789 23.810 1.00 89.06 97 LEU A O 1
ATOM 730 N N . SER A 1 98 ? -15.007 -1.222 24.322 1.00 90.38 98 SER A N 1
ATOM 731 C CA . SER A 1 98 ? -15.842 -0.745 25.419 1.00 90.38 98 SER A CA 1
ATOM 732 C C . SER A 1 98 ? -15.156 -1.077 26.734 1.00 90.38 98 SER A C 1
ATOM 734 O O . SER A 1 98 ? -14.708 -2.201 26.931 1.00 90.38 98 SER A O 1
ATOM 736 N N . GLU A 1 99 ? -15.094 -0.116 27.650 1.00 91.62 99 GLU A N 1
ATOM 737 C CA . GLU A 1 99 ? -14.579 -0.367 29.000 1.00 91.62 99 GLU A CA 1
ATOM 738 C C . GLU A 1 99 ? -15.483 -1.338 29.782 1.00 91.62 99 GLU A C 1
ATOM 740 O O . GLU A 1 99 ? -15.011 -2.065 30.653 1.00 91.62 99 GLU A O 1
ATOM 745 N N . ASN A 1 100 ? -16.780 -1.387 29.450 1.00 91.06 100 ASN A N 1
ATOM 746 C CA . ASN A 1 100 ? -17.736 -2.298 30.070 1.00 91.06 100 ASN A CA 1
ATOM 747 C C . ASN A 1 100 ? -18.625 -2.980 29.021 1.00 91.06 100 ASN A C 1
ATOM 749 O O . ASN A 1 100 ? -19.715 -2.511 28.679 1.00 91.06 100 ASN A O 1
ATOM 753 N N . GLU A 1 101 ? -18.157 -4.131 28.547 1.00 91.00 101 GLU A N 1
ATOM 754 C CA . GLU A 1 101 ? -18.835 -4.948 27.536 1.00 91.00 101 GLU A CA 1
ATOM 755 C C . GLU A 1 101 ? -20.163 -5.556 28.011 1.00 91.00 101 GLU A C 1
ATOM 757 O O . GLU A 1 101 ? -21.007 -5.893 27.185 1.00 91.00 101 GLU A O 1
ATOM 762 N N . ALA A 1 102 ? -20.403 -5.640 29.327 1.00 89.12 102 ALA A N 1
ATOM 763 C CA . ALA A 1 102 ? -21.694 -6.083 29.860 1.00 89.12 102 ALA A CA 1
ATOM 764 C C . ALA A 1 102 ? -22.803 -5.030 29.673 1.00 89.12 102 ALA A C 1
ATOM 766 O O . ALA A 1 102 ? -23.986 -5.367 29.725 1.00 89.12 102 ALA A O 1
ATOM 767 N N . ILE A 1 103 ? -22.428 -3.761 29.470 1.00 86.69 103 ILE A N 1
ATOM 768 C CA . ILE A 1 103 ? -23.359 -2.651 29.229 1.00 86.69 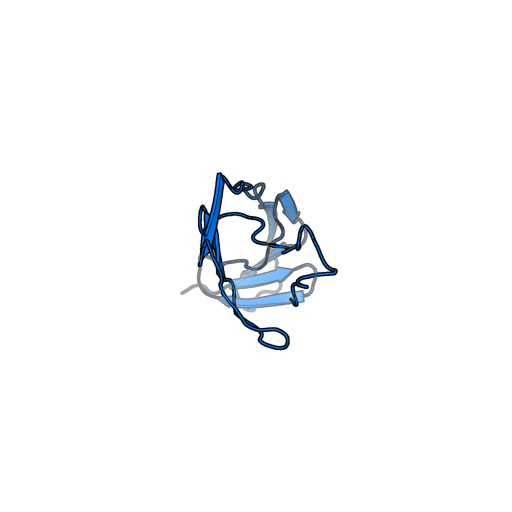103 ILE A CA 1
ATOM 769 C C . ILE A 1 103 ? -23.477 -2.364 27.731 1.00 86.69 103 ILE A C 1
ATOM 771 O O . ILE A 1 103 ? -24.583 -2.183 27.224 1.00 86.69 103 ILE A O 1
ATOM 775 N N . VAL A 1 104 ? -22.346 -2.296 27.025 1.00 88.94 104 VAL A N 1
ATOM 776 C CA . VAL A 1 104 ? -22.309 -1.983 25.594 1.00 88.94 104 VAL A CA 1
ATOM 777 C C . VAL A 1 104 ? -21.108 -2.645 24.939 1.00 88.94 104 VAL A C 1
ATOM 779 O O . VAL A 1 104 ? -19.995 -2.573 25.454 1.00 88.94 104 VAL A O 1
ATOM 782 N N . THR A 1 105 ? -21.322 -3.258 23.784 1.00 90.25 105 THR A N 1
ATOM 783 C CA . THR A 1 105 ? -20.266 -3.834 22.949 1.00 90.25 105 THR A CA 1
ATOM 784 C C . THR A 1 105 ? -20.020 -2.937 21.743 1.00 90.25 105 THR A C 1
ATOM 786 O O . THR A 1 105 ? -20.917 -2.220 21.294 1.00 90.25 105 THR A O 1
ATOM 789 N N . VAL A 1 106 ? -18.795 -2.953 21.215 1.00 90.44 106 VAL A N 1
ATOM 790 C CA . VAL A 1 106 ? -18.482 -2.267 19.959 1.00 90.44 106 VAL A CA 1
ATOM 791 C C . VAL A 1 106 ? -18.303 -3.308 18.867 1.00 90.44 106 VAL A C 1
ATOM 793 O O . VAL A 1 106 ? -17.482 -4.211 18.997 1.00 90.44 106 VAL A O 1
ATOM 796 N N . ALA A 1 107 ? -19.091 -3.181 17.802 1.00 82.75 107 ALA A N 1
ATOM 797 C CA . ALA A 1 107 ? -18.927 -3.969 16.590 1.00 82.75 107 ALA A CA 1
ATOM 798 C C . ALA A 1 107 ? -18.091 -3.178 15.576 1.00 82.75 107 ALA A C 1
ATOM 800 O O . ALA A 1 107 ? -18.274 -1.966 15.439 1.00 82.75 107 ALA A O 1
ATOM 801 N N . SER A 1 108 ? -17.172 -3.874 14.905 1.00 73.38 108 SER A N 1
ATOM 802 C CA . SER A 1 108 ? -16.366 -3.362 13.789 1.00 73.38 108 SER A CA 1
ATOM 803 C C . SER A 1 108 ? -17.156 -3.300 12.490 1.00 73.38 108 SER A C 1
ATOM 805 O O . SER A 1 108 ? -17.855 -4.305 12.222 1.00 73.38 108 SER A O 1
#

Organism: Weissella oryzae (strain DSM 25784 / JCM 18191 / LMG 30913 / SG25) (NCBI:txid1329250)

Radius of gyration: 25.17 Å; Cα contacts (8 Å, |Δi|>4): 152; chains: 1; bounding box: 53×25×61 Å

InterPro domains:
  IPR003343 Bacterial Ig-like domain, group 2 [PF02368] (60-106)
  IPR008964 Invasin/intimin cell-adhesion fragments [SSF49373] (56-107)

Secondary structure (DSSP, 8-state):
---EEEEETTEEEEEEEPSSP---SPPTT-EEEEEEEEETT-S--EEEEEEPPPP------EEEEE-S-----TT-----EEEEESTT-S--------S-TTT-----

Sequence (108 aa):
MTKFDLYKGTSKVQSSVDSPIVISDLTPETQYDDYSVSYAGNEEKTPVSFKTEAQKKVSVTGVTVSPKTIAMKVGEAKQVAGVISPESATNKGMTYLSENEAIVTVAS

pLDDT: mean 91.58, std 4.5, range [72.12, 97.62]

Solvent-accessible surface area (backbone atoms only — not comparable to full-atom values): 7123 Å² total; per-residue (Å²): 131,78,36,29,25,36,26,52,66,91,46,75,77,44,70,65,38,56,80,79,81,83,86,75,95,72,62,59,61,34,79,41,75,48,32,29,40,23,51,50,92,51,87,69,67,46,80,47,71,53,65,42,61,70,73,81,79,35,69,70,80,45,76,49,64,41,69,88,72,84,88,80,59,93,90,64,85,83,86,73,49,75,47,65,30,51,88,73,28,70,70,81,84,80,86,78,80,51,98,49,59,93,81,43,74,66,83,133

Nearest PDB structures (foldseek):
  7ad6-assembly1_B  TM=2.682E-01  e=2.454E-01  Homo sapiens
  8s80-assembly2_B  TM=2.995E-01  e=2.582E+00  Bacillus anthracis
  6qx4-assembly1_A  TM=2.853E-01  e=9.128E+00  Bacillus anthracis

Mean predicted aligned error: 8.42 Å

Foldseek 3Di:
DWFKWKDQAPHTPDARHDPPDDDPDDDAQDKGFRMWMDTHPDPDTHTDIDGHHHDDADAFPDKDKPPPDDDDDPPDDDDIDIDTPPPPHPDPDDDDADPDVVRPGDDD